Protein AF-A0A7Y9H5H6-F1 (afdb_monomer)

InterPro domains:
  IPR015947 PUA-like superfamily [SSF88697] (44-127)

Solvent-accessible surface area (backbone atoms only — not comparable to full-atom values): 7625 Å² total; per-residue (Å²): 134,78,76,82,81,74,70,88,60,74,76,70,61,65,55,67,66,58,46,44,56,50,40,61,52,38,50,63,72,55,45,70,86,67,76,84,92,79,75,70,99,60,81,68,83,76,59,67,58,62,71,48,56,46,77,80,41,42,68,51,4,42,51,51,48,53,50,27,66,73,66,42,36,47,71,53,75,48,48,47,76,80,45,64,94,57,76,85,56,67,70,45,59,34,33,39,18,29,44,78,29,51,77,53,32,37,32,31,30,69,44,71,48,75,59,90,55,41,32,37,41,31,29,34,58,65,33,67,130

Organism: NCBI:txid1921566

pLDDT: mean 84.36, std 18.72, range [38.38, 98.31]

Radius of gyration: 16.2 Å; Cα contacts (8 Å, |Δi|>4): 203; chains: 1; bounding box: 54×35×35 Å

Structure (mmCIF, N/CA/C/O backbone):
data_AF-A0A7Y9H5H6-F1
#
_entry.id   AF-A0A7Y9H5H6-F1
#
loop_
_atom_site.group_PDB
_atom_site.id
_atom_site.type_symbol
_atom_site.label_atom_id
_atom_site.label_alt_id
_atom_site.label_comp_id
_atom_site.label_asym_id
_atom_site.label_entity_id
_atom_site.label_seq_id
_atom_site.pdbx_PDB_ins_code
_atom_site.Cartn_x
_atom_site.Cartn_y
_atom_site.Cartn_z
_atom_site.occupancy
_atom_site.B_iso_or_equiv
_atom_site.auth_seq_id
_atom_site.auth_comp_id
_atom_site.auth_asym_id
_atom_site.auth_atom_id
_atom_site.pdbx_PDB_model_num
ATOM 1 N N . MET A 1 1 ? 34.698 23.643 7.121 1.00 58.22 1 MET A N 1
ATOM 2 C CA . MET A 1 1 ? 34.144 22.307 6.848 1.00 58.22 1 MET A CA 1
ATOM 3 C C . MET A 1 1 ? 32.768 22.315 7.471 1.00 58.22 1 MET A C 1
ATOM 5 O O . MET A 1 1 ? 32.642 21.998 8.647 1.00 58.22 1 MET A O 1
ATOM 9 N N . GLU A 1 2 ? 31.790 22.849 6.745 1.00 50.38 2 GLU A N 1
ATOM 10 C CA . GLU A 1 2 ? 30.384 22.660 7.106 1.00 50.38 2 GLU A CA 1
ATOM 11 C C . GLU A 1 2 ? 30.076 21.157 6.996 1.00 50.38 2 GLU A C 1
ATOM 13 O O . GLU A 1 2 ? 30.636 20.501 6.108 1.00 50.38 2 GLU A O 1
ATOM 18 N N . PRO A 1 3 ? 29.305 20.571 7.928 1.00 54.09 3 PRO A N 1
ATOM 19 C CA . PRO A 1 3 ? 28.818 19.209 7.746 1.00 54.09 3 PRO A CA 1
ATOM 20 C C . PRO A 1 3 ? 27.980 19.162 6.458 1.00 54.09 3 PRO A C 1
ATOM 22 O O . PRO A 1 3 ? 27.374 20.178 6.115 1.00 54.09 3 PRO A O 1
ATOM 25 N N . PRO A 1 4 ? 27.940 18.036 5.725 1.00 55.78 4 PRO A N 1
ATOM 26 C CA . PRO A 1 4 ? 26.946 17.902 4.671 1.00 55.78 4 PRO A CA 1
ATOM 27 C C . PRO A 1 4 ? 25.565 18.072 5.315 1.00 55.78 4 PRO A C 1
ATOM 29 O O . PRO A 1 4 ? 25.234 17.342 6.252 1.00 55.78 4 PRO A O 1
ATOM 32 N N . GLU A 1 5 ? 24.798 19.064 4.862 1.00 50.56 5 GLU A N 1
ATOM 33 C CA . GLU A 1 5 ? 23.359 19.102 5.099 1.00 50.56 5 GLU A CA 1
ATOM 34 C C . GLU A 1 5 ? 22.799 17.818 4.483 1.00 50.56 5 GLU A C 1
ATOM 36 O O . GLU A 1 5 ? 22.810 17.636 3.269 1.00 50.56 5 GLU A O 1
ATOM 41 N N . VAL A 1 6 ? 22.437 16.861 5.333 1.00 52.00 6 VAL A N 1
ATOM 42 C CA . VAL A 1 6 ? 21.582 15.754 4.920 1.00 52.00 6 VAL A CA 1
ATOM 43 C C . VAL A 1 6 ? 20.209 16.389 4.792 1.00 52.00 6 VAL A C 1
ATOM 45 O O . VAL A 1 6 ? 19.654 16.793 5.813 1.00 52.00 6 VAL A O 1
ATOM 48 N N . ASP A 1 7 ? 19.721 16.555 3.562 1.00 46.31 7 ASP A N 1
ATOM 49 C CA . ASP A 1 7 ? 18.355 17.012 3.301 1.00 46.31 7 ASP A CA 1
ATOM 50 C C . ASP A 1 7 ? 17.387 16.147 4.129 1.00 46.31 7 ASP A C 1
ATOM 52 O O . ASP A 1 7 ? 17.316 14.936 3.904 1.00 46.31 7 ASP A O 1
ATOM 56 N N . PRO A 1 8 ? 16.679 16.710 5.126 1.00 43.50 8 PRO A N 1
ATOM 57 C CA . PRO A 1 8 ? 15.901 15.921 6.083 1.00 43.50 8 PRO A CA 1
ATOM 58 C C . PRO A 1 8 ? 14.562 15.403 5.530 1.00 43.50 8 PRO A C 1
ATOM 60 O O . PRO A 1 8 ? 13.733 14.944 6.304 1.00 43.50 8 PRO A O 1
ATOM 63 N N . ALA A 1 9 ? 14.352 15.473 4.217 1.00 47.47 9 ALA A N 1
ATOM 64 C CA . ALA A 1 9 ? 13.252 14.855 3.490 1.00 47.47 9 ALA A CA 1
ATOM 65 C C . ALA A 1 9 ? 13.616 14.902 2.002 1.00 47.47 9 ALA A C 1
ATOM 67 O O . ALA A 1 9 ? 13.291 15.861 1.306 1.00 47.47 9 ALA A O 1
ATOM 68 N N . ALA A 1 10 ? 14.366 13.922 1.502 1.00 49.78 10 ALA A N 1
ATOM 69 C CA . ALA A 1 10 ? 14.309 13.682 0.068 1.00 49.78 10 ALA A CA 1
ATOM 70 C C . ALA A 1 10 ? 12.913 13.106 -0.187 1.00 49.78 10 ALA A C 1
ATOM 72 O O . ALA A 1 10 ? 12.672 11.953 0.168 1.00 49.78 10 ALA A O 1
ATOM 73 N N . ASP A 1 11 ? 11.987 13.916 -0.707 1.00 64.50 11 ASP A N 1
ATOM 74 C CA . ASP A 1 11 ? 10.728 13.405 -1.247 1.00 64.50 11 ASP A CA 1
ATOM 75 C C . ASP A 1 11 ? 11.078 12.229 -2.169 1.00 64.50 11 ASP A C 1
ATOM 77 O O . ASP A 1 11 ? 11.853 12.390 -3.117 1.00 64.50 11 ASP A O 1
ATOM 81 N N . VAL A 1 12 ? 10.602 11.025 -1.839 1.00 77.81 12 VAL A N 1
ATOM 82 C CA . VAL A 1 12 ? 10.905 9.828 -2.628 1.00 77.81 12 VAL A CA 1
ATOM 83 C C . VAL A 1 12 ? 10.311 10.036 -4.017 1.00 77.81 12 VAL A C 1
ATOM 85 O O . VAL A 1 12 ? 9.093 10.083 -4.183 1.00 77.81 12 VAL A O 1
ATOM 88 N N . GLU A 1 13 ? 11.171 10.194 -5.023 1.00 86.62 13 GLU A N 1
ATOM 89 C CA . GLU A 1 13 ? 10.720 10.340 -6.402 1.00 86.62 13 GLU A CA 1
ATOM 90 C C . GLU A 1 13 ? 10.345 8.972 -6.975 1.00 86.62 13 GLU A C 1
ATOM 92 O O . GLU A 1 13 ? 11.132 8.027 -6.940 1.00 86.62 13 GLU A O 1
ATOM 97 N N . PHE A 1 14 ? 9.138 8.873 -7.532 1.00 92.00 14 PHE A N 1
ATOM 98 C CA . PHE A 1 14 ? 8.651 7.649 -8.159 1.00 92.00 14 PHE A CA 1
ATOM 99 C C . PHE A 1 14 ? 8.760 7.743 -9.680 1.00 92.00 14 PHE A C 1
ATOM 101 O O . PHE A 1 14 ? 8.140 8.606 -10.309 1.00 92.00 14 PHE A O 1
ATOM 108 N N . ASP A 1 15 ? 9.504 6.823 -10.293 1.00 93.25 15 ASP A N 1
ATOM 109 C CA . ASP A 1 15 ? 9.609 6.760 -11.748 1.00 93.25 15 ASP A CA 1
ATOM 110 C C . ASP A 1 15 ? 8.296 6.241 -12.361 1.00 93.25 15 ASP A C 1
ATOM 112 O O . ASP A 1 15 ? 7.890 5.090 -12.182 1.00 93.25 15 ASP A O 1
ATOM 116 N N . HIS A 1 16 ? 7.614 7.104 -13.117 1.00 91.19 16 HIS A N 1
ATOM 117 C CA . HIS A 1 16 ? 6.340 6.775 -13.751 1.00 91.19 16 HIS A CA 1
ATOM 118 C C . HIS A 1 16 ? 6.424 5.626 -14.769 1.00 91.19 16 HIS A C 1
ATOM 120 O O . HIS A 1 16 ? 5.435 4.906 -14.938 1.00 91.19 16 HIS A O 1
ATOM 126 N N . GLU A 1 17 ? 7.547 5.461 -15.474 1.00 93.62 17 GLU A N 1
ATOM 127 C CA . GLU A 1 17 ? 7.739 4.346 -16.408 1.00 93.62 17 GLU A CA 1
ATOM 128 C C . GLU A 1 17 ? 7.883 3.036 -15.633 1.00 93.62 17 GLU A C 1
ATOM 130 O O . GLU A 1 17 ? 7.220 2.050 -15.962 1.00 93.62 17 GLU A O 1
ATOM 135 N N . GLU A 1 18 ? 8.666 3.040 -14.557 1.00 94.38 18 GLU A N 1
ATOM 136 C CA . GLU A 1 18 ? 8.870 1.851 -13.731 1.00 94.38 18 GLU A CA 1
ATOM 137 C C . GLU A 1 18 ? 7.580 1.422 -13.017 1.00 94.38 18 GLU A C 1
ATOM 139 O O . GLU A 1 18 ? 7.197 0.249 -13.077 1.00 94.38 18 GLU A O 1
ATOM 144 N N . LEU A 1 19 ? 6.828 2.378 -12.455 1.00 94.62 19 LEU A N 1
ATOM 145 C CA . LEU A 1 19 ? 5.491 2.133 -11.901 1.00 94.62 19 LEU A CA 1
ATOM 146 C C . LEU A 1 19 ? 4.536 1.551 -12.946 1.00 94.62 19 LEU A C 1
ATOM 148 O O . LEU A 1 19 ? 3.732 0.664 -12.643 1.00 94.62 19 LEU A O 1
ATOM 152 N N . ARG A 1 20 ? 4.612 2.034 -14.192 1.00 92.75 20 ARG A N 1
ATOM 153 C CA . ARG A 1 20 ? 3.769 1.536 -15.280 1.00 92.75 20 ARG A CA 1
ATOM 154 C C . ARG A 1 20 ? 4.109 0.093 -15.636 1.00 92.75 20 ARG A C 1
ATOM 156 O O . ARG A 1 20 ? 3.194 -0.722 -15.759 1.00 92.75 20 ARG A O 1
ATOM 163 N N . VAL A 1 21 ? 5.396 -0.219 -15.779 1.00 94.06 21 VAL A N 1
ATOM 164 C CA . VAL A 1 21 ? 5.883 -1.576 -16.068 1.00 94.06 21 VAL A CA 1
ATOM 165 C C . VAL A 1 21 ? 5.493 -2.535 -14.946 1.00 94.06 21 VAL A C 1
ATOM 167 O O . VAL A 1 21 ? 4.964 -3.615 -15.219 1.00 94.06 21 VAL A O 1
ATOM 170 N N . PHE A 1 22 ? 5.689 -2.127 -13.691 1.00 95.31 22 PHE A N 1
ATOM 171 C CA . PHE A 1 22 ? 5.269 -2.897 -12.527 1.00 95.31 22 PHE A CA 1
ATOM 172 C C . PHE A 1 22 ? 3.764 -3.180 -12.554 1.00 95.31 22 PHE A C 1
ATOM 174 O O . PHE A 1 22 ? 3.347 -4.332 -12.417 1.00 95.31 22 PHE A O 1
ATOM 181 N N . TRP A 1 23 ? 2.943 -2.151 -12.787 1.00 93.06 23 TRP A N 1
ATOM 182 C CA . TRP A 1 23 ? 1.490 -2.289 -12.821 1.00 93.06 23 TRP A CA 1
ATOM 183 C C . TRP A 1 23 ? 1.009 -3.248 -13.914 1.00 93.06 23 TRP A C 1
ATOM 185 O O . TRP A 1 23 ? 0.130 -4.077 -13.665 1.00 93.06 23 TRP A O 1
ATOM 195 N N . ASP A 1 24 ? 1.601 -3.188 -15.109 1.00 90.69 24 ASP A N 1
ATOM 196 C CA . ASP A 1 24 ? 1.241 -4.083 -16.211 1.00 90.69 24 ASP A CA 1
ATOM 197 C C . ASP A 1 24 ? 1.536 -5.563 -15.887 1.00 90.69 24 ASP A C 1
ATOM 199 O O . ASP A 1 24 ? 0.745 -6.439 -16.254 1.00 90.69 24 ASP A O 1
ATOM 203 N N . LEU A 1 25 ? 2.606 -5.853 -15.138 1.00 90.75 25 LEU A N 1
ATOM 204 C CA . LEU A 1 25 ? 2.892 -7.201 -14.628 1.00 90.75 25 LEU A CA 1
ATOM 205 C C . LEU A 1 25 ? 1.929 -7.597 -13.500 1.00 90.75 25 LEU A C 1
ATOM 207 O O . LEU A 1 25 ? 1.316 -8.670 -13.546 1.00 90.75 25 LEU A O 1
ATOM 211 N N . ALA A 1 26 ? 1.746 -6.715 -12.518 1.00 90.56 26 ALA A N 1
ATOM 212 C CA . ALA A 1 26 ? 0.938 -6.976 -11.334 1.00 90.56 26 ALA A CA 1
ATOM 213 C C . ALA A 1 26 ? -0.520 -7.284 -11.694 1.00 90.56 26 ALA A C 1
ATOM 215 O O . ALA A 1 26 ? -1.069 -8.294 -11.254 1.00 90.56 26 ALA A O 1
ATOM 216 N N . ARG A 1 27 ? -1.143 -6.479 -12.567 1.00 84.31 27 ARG A N 1
ATOM 217 C CA . ARG A 1 27 ? -2.547 -6.665 -12.976 1.00 84.31 27 ARG A CA 1
ATOM 218 C C . ARG A 1 27 ? -2.779 -7.967 -13.745 1.00 84.31 27 ARG A C 1
ATOM 220 O O . ARG A 1 27 ? -3.854 -8.564 -13.652 1.00 84.31 27 ARG A O 1
ATOM 227 N N . TYR A 1 28 ? -1.768 -8.430 -14.484 1.00 80.56 28 TYR A N 1
ATOM 228 C CA . TYR A 1 28 ? -1.809 -9.716 -15.174 1.00 80.56 28 TYR A CA 1
ATOM 229 C C . TYR A 1 28 ? -1.775 -10.883 -14.176 1.00 80.56 28 TYR A C 1
ATOM 231 O O . TYR A 1 28 ? -2.585 -11.809 -14.275 1.00 80.56 28 TYR A O 1
ATOM 239 N N . HIS A 1 29 ? -0.884 -10.819 -13.183 1.00 77.62 29 HIS A N 1
ATOM 240 C CA . HIS A 1 29 ? -0.693 -11.874 -12.184 1.00 77.62 29 HIS A CA 1
ATOM 241 C C . HIS A 1 29 ? -1.799 -11.931 -11.125 1.00 77.62 29 HIS A C 1
ATOM 243 O O . HIS A 1 29 ? -2.261 -13.021 -10.782 1.00 77.62 29 HIS A O 1
ATOM 249 N N . ALA A 1 30 ? -2.277 -10.776 -10.669 1.00 70.56 30 ALA A N 1
ATOM 250 C CA . ALA A 1 30 ? -3.322 -10.650 -9.657 1.00 70.56 30 ALA A CA 1
ATOM 251 C C . ALA A 1 30 ? -4.709 -11.111 -10.145 1.00 70.56 30 ALA A C 1
ATOM 253 O O . ALA A 1 30 ? -5.660 -11.144 -9.368 1.00 70.56 30 ALA A O 1
ATOM 254 N N . LYS A 1 31 ? -4.850 -11.473 -11.433 1.00 67.38 31 LYS A N 1
ATOM 255 C CA . LYS A 1 31 ? -6.126 -11.849 -12.067 1.00 67.38 31 LYS A CA 1
ATOM 256 C C . LYS A 1 31 ? -7.248 -10.848 -11.762 1.00 67.38 31 LYS A C 1
ATOM 258 O O . LYS A 1 31 ? -8.408 -11.246 -11.691 1.00 67.38 31 LYS A O 1
ATOM 263 N N . LEU A 1 32 ? -6.929 -9.554 -11.662 1.00 62.03 32 LEU A N 1
ATOM 264 C CA . LEU A 1 32 ? -7.915 -8.484 -11.441 1.00 62.03 32 LEU A CA 1
ATOM 265 C C . LEU A 1 32 ? -8.981 -8.426 -12.558 1.00 62.03 32 LEU A C 1
ATOM 267 O O . LEU A 1 3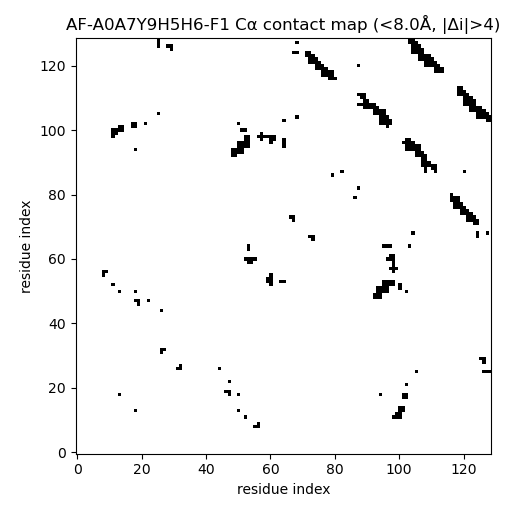2 ? -10.047 -7.854 -12.374 1.00 62.03 32 LEU A O 1
ATOM 271 N N . ASN A 1 33 ? -8.744 -9.121 -13.676 1.00 47.53 33 ASN A N 1
ATOM 272 C CA . ASN A 1 33 ? -9.715 -9.397 -14.739 1.00 47.53 33 ASN A CA 1
ATOM 273 C C . ASN A 1 33 ? -10.838 -10.399 -14.349 1.00 47.53 33 ASN A C 1
ATOM 275 O O . ASN A 1 33 ? -11.703 -10.693 -15.175 1.00 47.53 33 ASN A O 1
ATOM 279 N N . ALA A 1 34 ? -10.831 -10.987 -13.145 1.00 46.19 34 ALA A N 1
ATOM 280 C CA . ALA A 1 34 ? -11.823 -11.965 -12.680 1.00 46.19 34 ALA A CA 1
ATOM 281 C C . ALA A 1 34 ? -12.729 -11.367 -11.583 1.00 46.19 34 ALA A C 1
ATOM 283 O O . ALA A 1 34 ? -12.554 -11.617 -10.395 1.00 46.19 34 ALA A O 1
ATOM 284 N N . ALA A 1 35 ? -13.703 -10.558 -12.003 1.00 38.44 35 ALA A N 1
ATOM 285 C CA . ALA A 1 35 ? -14.650 -9.851 -11.137 1.00 38.44 35 ALA A CA 1
ATOM 286 C C . ALA A 1 35 ? -15.560 -10.761 -10.277 1.00 38.44 35 ALA A C 1
ATOM 288 O O . ALA A 1 35 ? -15.921 -11.868 -10.694 1.00 38.44 35 ALA A O 1
ATOM 289 N N . PRO A 1 36 ? -16.114 -10.199 -9.182 1.00 38.38 36 PRO A N 1
ATOM 290 C CA . PRO A 1 36 ? -17.553 -10.296 -8.943 1.00 38.38 36 PRO A CA 1
ATOM 291 C C . PRO A 1 36 ? -18.246 -8.910 -8.844 1.00 38.38 36 PRO A C 1
ATOM 293 O O . PRO A 1 36 ? -18.234 -8.240 -7.822 1.00 38.38 36 PRO A O 1
ATOM 296 N N . THR A 1 37 ? -18.931 -8.531 -9.927 1.00 41.88 37 THR A N 1
ATOM 297 C CA . THR A 1 37 ? -20.303 -7.958 -9.984 1.00 41.88 37 THR A CA 1
ATOM 298 C C . THR A 1 37 ? -20.689 -6.604 -9.334 1.00 41.88 37 THR A C 1
ATOM 300 O O . THR A 1 37 ? -21.867 -6.276 -9.415 1.00 41.88 37 THR A O 1
ATOM 303 N N . TYR A 1 38 ? -19.812 -5.738 -8.808 1.00 41.88 38 TYR A N 1
ATOM 304 C CA . TYR A 1 38 ? -20.270 -4.385 -8.373 1.00 41.88 38 TYR A CA 1
ATOM 305 C C . TYR A 1 38 ? -19.687 -3.165 -9.084 1.00 41.88 38 TYR A C 1
ATOM 307 O O . TYR A 1 38 ? -20.282 -2.091 -9.004 1.00 41.88 38 TYR A O 1
ATOM 315 N N . PHE A 1 39 ? -18.630 -3.317 -9.875 1.00 39.72 39 PHE A N 1
ATOM 316 C CA . PHE A 1 39 ? -18.144 -2.232 -10.721 1.00 39.72 39 PHE A CA 1
ATOM 317 C C . PHE A 1 39 ? -18.420 -2.579 -12.186 1.00 39.72 39 PHE A C 1
ATOM 319 O O . PHE A 1 39 ? -18.014 -3.630 -12.680 1.00 39.72 39 PHE A O 1
ATOM 326 N N . GLY A 1 40 ? -19.187 -1.717 -12.867 1.00 41.41 40 GLY A N 1
ATOM 327 C CA . GLY A 1 40 ? -19.325 -1.741 -14.328 1.00 41.41 40 GLY A CA 1
ATOM 328 C C . GLY A 1 40 ? -17.954 -1.602 -15.006 1.00 41.41 40 GLY A C 1
ATOM 329 O O . GLY A 1 40 ? -16.966 -1.413 -14.310 1.00 41.41 40 GLY A O 1
ATOM 330 N N . PRO A 1 41 ? -17.856 -1.696 -16.342 1.00 45.09 41 PRO A N 1
ATOM 331 C CA . PRO A 1 41 ? -16.570 -1.702 -17.044 1.00 45.09 41 PRO A CA 1
ATOM 332 C C . PRO A 1 41 ? -15.833 -0.379 -16.792 1.00 45.09 41 PRO A C 1
ATOM 334 O O . PRO A 1 41 ? -16.097 0.619 -17.462 1.00 45.09 41 PRO A O 1
ATOM 337 N N . THR A 1 42 ? -14.972 -0.327 -15.778 1.00 44.34 42 THR A N 1
ATOM 338 C CA . THR A 1 42 ? -14.294 0.900 -15.381 1.00 44.34 42 THR A CA 1
ATOM 339 C C . THR A 1 42 ? -12.912 0.923 -16.004 1.00 44.34 42 THR A C 1
ATOM 341 O O . THR A 1 42 ? -12.137 -0.024 -15.966 1.00 44.34 42 THR A O 1
ATOM 344 N N . THR A 1 43 ? -12.574 2.085 -16.532 1.00 46.56 43 THR A N 1
ATOM 345 C CA . THR A 1 43 ? -11.261 2.543 -17.001 1.00 46.56 43 THR A CA 1
ATOM 346 C C . THR A 1 43 ? -10.109 2.395 -15.986 1.00 46.56 43 THR A C 1
ATOM 348 O O . THR A 1 43 ? -8.984 2.794 -16.279 1.00 46.56 43 THR A O 1
ATOM 351 N N . LEU A 1 44 ? -10.388 1.819 -14.813 1.00 49.31 44 LEU A N 1
ATOM 352 C CA . LEU A 1 44 ? -9.491 1.516 -13.697 1.00 49.31 44 LEU A CA 1
ATOM 353 C C . LEU A 1 44 ? -8.425 0.474 -14.063 1.00 49.31 44 LEU A C 1
ATOM 355 O O . LEU A 1 44 ? -7.374 0.418 -13.442 1.00 49.31 44 LEU A O 1
ATOM 359 N N . GLU A 1 45 ? -8.646 -0.312 -15.116 1.00 55.12 45 GLU A N 1
ATOM 360 C CA . GLU A 1 45 ? -7.690 -1.338 -15.538 1.00 55.12 45 GLU A CA 1
ATOM 361 C C . GLU A 1 45 ? -6.403 -0.750 -16.150 1.00 55.12 45 GLU A C 1
ATOM 363 O O . GLU A 1 45 ? -5.393 -1.449 -16.216 1.00 55.12 45 GLU A O 1
ATOM 368 N N . SER A 1 46 ? -6.408 0.505 -16.620 1.00 65.75 46 SER A N 1
ATOM 369 C CA . SER A 1 46 ? -5.303 1.047 -17.428 1.00 65.75 46 SER A CA 1
ATOM 370 C C . SER A 1 46 ? -4.336 1.955 -16.672 1.00 65.75 46 SER A C 1
ATOM 372 O O . SER A 1 46 ? -3.197 2.073 -17.105 1.00 65.75 46 SER A O 1
ATOM 374 N N . VAL A 1 47 ? -4.732 2.623 -15.589 1.00 82.50 47 VAL A N 1
ATOM 375 C CA . VAL A 1 47 ? -3.861 3.586 -14.884 1.00 82.50 47 VAL A CA 1
ATOM 376 C C . VAL A 1 47 ? -3.265 2.910 -13.645 1.00 82.50 47 VAL A C 1
ATOM 378 O O . VAL A 1 47 ? -4.016 2.223 -12.955 1.00 82.50 47 VAL A O 1
ATOM 381 N N . PRO A 1 48 ? -1.952 3.050 -13.370 1.00 87.44 48 PRO A N 1
ATOM 382 C CA . PRO A 1 48 ? -1.378 2.530 -12.133 1.00 87.44 48 PRO A CA 1
ATOM 383 C C . PRO A 1 48 ? -2.055 3.183 -10.915 1.00 87.44 48 PRO A C 1
ATOM 385 O O . PRO A 1 48 ? -2.326 4.388 -10.958 1.00 87.44 48 PRO A O 1
ATOM 388 N N . PRO A 1 49 ? -2.347 2.418 -9.847 1.00 91.75 49 PRO A N 1
ATOM 389 C CA . PRO A 1 49 ? -2.833 2.999 -8.602 1.00 91.75 49 PRO A CA 1
ATOM 390 C C . PRO A 1 49 ? -1.750 3.881 -7.945 1.00 91.75 49 PRO A C 1
ATOM 392 O O . PRO A 1 49 ? -0.593 3.850 -8.377 1.00 91.75 49 PRO A O 1
ATOM 395 N N . PRO A 1 50 ? -2.103 4.671 -6.913 1.00 92.56 50 PRO A N 1
ATOM 396 C CA . PRO A 1 50 ? -1.143 5.506 -6.196 1.00 92.56 50 PRO A CA 1
ATOM 397 C C . PRO A 1 50 ? 0.049 4.699 -5.669 1.00 92.56 50 PRO A C 1
ATOM 399 O O . PRO A 1 50 ? -0.123 3.572 -5.197 1.00 92.56 50 PRO A O 1
ATOM 402 N N . ALA A 1 51 ? 1.240 5.292 -5.738 1.00 95.81 51 ALA A N 1
ATOM 403 C CA . ALA A 1 51 ? 2.473 4.732 -5.197 1.00 95.81 51 ALA A CA 1
ATOM 404 C C . ALA A 1 51 ? 2.914 5.507 -3.953 1.00 95.81 51 ALA A C 1
ATOM 406 O O . ALA A 1 51 ? 2.686 6.716 -3.870 1.00 95.81 51 ALA A O 1
ATOM 407 N N . TRP A 1 52 ? 3.525 4.810 -3.000 1.00 95.81 52 TRP A N 1
ATOM 408 C CA . TRP A 1 52 ? 4.006 5.388 -1.748 1.00 95.81 52 TRP A CA 1
ATOM 409 C C . TRP A 1 52 ? 5.192 4.595 -1.185 1.00 95.81 52 TRP A C 1
ATOM 411 O O . TRP A 1 52 ? 5.375 3.418 -1.492 1.00 95.81 52 TRP A O 1
ATOM 421 N N . ALA A 1 53 ? 5.987 5.256 -0.347 1.00 96.25 53 ALA A N 1
ATOM 422 C CA . ALA A 1 53 ? 7.070 4.676 0.444 1.00 96.25 53 ALA A CA 1
ATOM 423 C C . ALA A 1 53 ? 6.770 4.913 1.932 1.00 96.25 53 ALA A C 1
ATOM 425 O O . ALA A 1 53 ? 6.102 5.890 2.274 1.00 96.25 53 ALA A O 1
ATOM 426 N N . PHE A 1 54 ? 7.208 4.008 2.808 1.00 95.50 54 PHE A N 1
ATOM 427 C CA . PHE A 1 54 ? 6.895 4.100 4.236 1.00 95.50 54 PHE A CA 1
ATOM 428 C C . PHE A 1 54 ? 7.918 4.940 5.006 1.00 95.50 54 PHE A C 1
ATOM 430 O O . PHE A 1 54 ? 9.124 4.783 4.824 1.00 95.50 54 PHE A O 1
ATOM 437 N N . GLY A 1 55 ? 7.423 5.743 5.950 1.00 91.88 55 GLY A N 1
ATOM 438 C CA . GLY A 1 55 ? 8.250 6.538 6.855 1.00 91.88 55 GLY A CA 1
ATOM 439 C C . GLY A 1 55 ? 8.897 7.751 6.186 1.00 91.88 55 GLY A C 1
ATOM 440 O O . GLY A 1 55 ? 8.640 8.059 5.025 1.00 91.88 55 GLY A O 1
ATOM 441 N N . ASP A 1 56 ? 9.749 8.437 6.945 1.00 88.50 56 ASP A N 1
ATOM 442 C CA . ASP A 1 56 ? 10.385 9.694 6.527 1.00 88.50 56 ASP A CA 1
ATOM 443 C C . ASP A 1 56 ? 11.822 9.488 6.008 1.00 88.50 56 ASP A C 1
ATOM 445 O O . ASP A 1 56 ? 12.520 10.440 5.652 1.00 88.50 56 ASP A O 1
ATOM 449 N N . SER A 1 57 ? 12.306 8.242 5.985 1.00 91.00 57 SER A N 1
ATOM 450 C CA . SER A 1 57 ? 13.658 7.905 5.546 1.00 91.00 57 SER A CA 1
ATOM 451 C C . SER A 1 57 ? 13.702 6.645 4.687 1.00 91.00 57 SER A C 1
ATOM 453 O O . SER A 1 57 ? 12.955 5.690 4.895 1.00 91.00 57 SER A O 1
ATOM 455 N N . ALA A 1 58 ? 14.657 6.602 3.753 1.00 92.50 58 ALA A N 1
ATOM 456 C CA . ALA A 1 58 ? 14.850 5.444 2.881 1.00 92.50 58 ALA A CA 1
ATOM 457 C C . ALA A 1 58 ? 15.060 4.136 3.668 1.00 92.50 58 ALA A C 1
ATOM 459 O O . ALA A 1 58 ? 14.519 3.098 3.303 1.00 92.50 58 ALA A O 1
ATOM 460 N N . GLY A 1 59 ? 15.793 4.194 4.786 1.00 93.88 59 GLY A N 1
ATOM 461 C CA . GLY A 1 59 ? 16.046 3.020 5.623 1.00 93.88 59 GLY A CA 1
ATOM 462 C C . GLY A 1 59 ? 14.802 2.493 6.346 1.00 93.88 59 GLY A C 1
ATOM 463 O O . GLY A 1 59 ? 14.690 1.284 6.535 1.00 93.88 59 GLY A O 1
ATOM 464 N N . GLU A 1 60 ? 13.871 3.370 6.735 1.00 95.25 60 GLU A N 1
ATOM 465 C CA . GLU A 1 60 ? 12.579 2.953 7.295 1.00 95.25 60 GLU A CA 1
ATOM 466 C C . GLU A 1 60 ? 11.708 2.289 6.233 1.00 95.25 60 GLU A C 1
ATOM 468 O O . GLU A 1 60 ? 11.146 1.226 6.496 1.00 95.25 60 GLU A O 1
ATOM 473 N N . SER A 1 61 ? 11.667 2.862 5.027 1.00 96.31 61 SER A N 1
ATOM 474 C CA . SER A 1 61 ? 10.939 2.275 3.903 1.00 96.31 61 SER A CA 1
ATOM 475 C C . SER A 1 61 ? 11.478 0.885 3.558 1.00 96.31 61 SER A C 1
ATOM 477 O O . SER A 1 61 ? 10.720 -0.083 3.521 1.00 96.31 61 SER A O 1
ATOM 479 N N . ASP A 1 62 ? 12.798 0.741 3.406 1.00 96.94 62 ASP A N 1
ATOM 480 C CA . ASP A 1 62 ? 13.439 -0.540 3.086 1.00 96.94 62 ASP A CA 1
ATOM 481 C C . ASP A 1 62 ? 13.144 -1.619 4.139 1.00 96.94 62 ASP A C 1
ATOM 483 O O . ASP A 1 62 ? 12.859 -2.773 3.798 1.00 96.94 62 ASP A O 1
ATOM 487 N N . ALA A 1 63 ? 13.206 -1.252 5.423 1.00 97.69 63 ALA A N 1
ATOM 488 C CA . ALA A 1 63 ? 12.914 -2.165 6.522 1.00 97.69 63 ALA A CA 1
ATOM 489 C C . ALA A 1 63 ? 11.443 -2.598 6.509 1.00 97.69 63 ALA A C 1
ATOM 491 O O . ALA A 1 63 ? 11.157 -3.793 6.580 1.00 97.69 63 ALA A O 1
ATOM 492 N N . PHE A 1 64 ? 10.528 -1.643 6.346 1.00 98.06 64 PHE A N 1
ATOM 493 C CA . PHE A 1 64 ? 9.097 -1.913 6.299 1.00 98.06 64 PHE A CA 1
ATOM 494 C C . PHE A 1 64 ? 8.719 -2.799 5.110 1.00 98.06 64 PHE A C 1
ATOM 496 O O . PHE A 1 64 ? 7.996 -3.780 5.274 1.00 98.06 64 PHE A O 1
ATOM 503 N N . VAL A 1 65 ? 9.260 -2.523 3.918 1.00 98.12 65 VAL A N 1
ATOM 504 C CA . VAL A 1 65 ? 9.061 -3.386 2.747 1.00 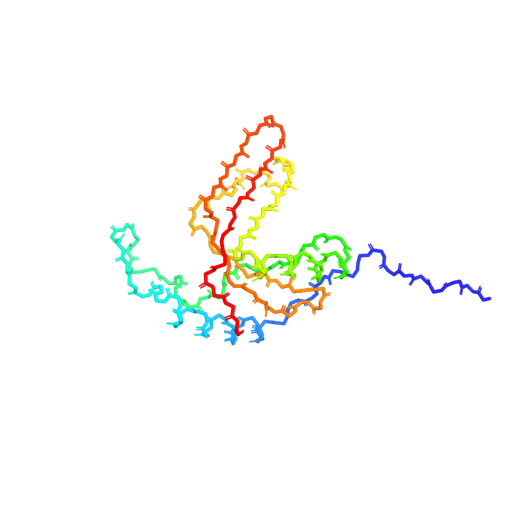98.12 65 VAL A CA 1
ATOM 505 C C . VAL A 1 65 ? 9.545 -4.807 3.031 1.00 98.12 65 VAL A C 1
ATOM 507 O O . VAL A 1 65 ? 8.856 -5.764 2.679 1.00 98.12 65 VAL A O 1
ATOM 510 N N . ALA A 1 66 ? 10.711 -4.972 3.659 1.00 98.06 66 ALA A N 1
ATOM 511 C CA . ALA A 1 66 ? 11.234 -6.297 3.973 1.00 98.06 66 ALA A CA 1
ATOM 512 C C . ALA A 1 66 ? 10.304 -7.086 4.913 1.00 98.06 66 ALA A C 1
ATOM 514 O O . ALA A 1 66 ? 10.107 -8.281 4.690 1.00 98.06 66 ALA A O 1
ATOM 515 N N . GLU A 1 67 ? 9.713 -6.431 5.917 1.00 98.19 67 GLU A N 1
ATOM 516 C CA . GLU A 1 67 ? 8.717 -7.042 6.810 1.00 98.19 67 GLU A CA 1
ATOM 517 C C . GLU A 1 67 ? 7.436 -7.412 6.048 1.00 98.19 67 GLU A C 1
ATOM 519 O O . GLU A 1 67 ? 7.015 -8.570 6.070 1.00 98.19 67 GLU A O 1
ATOM 524 N N . VAL A 1 68 ? 6.876 -6.473 5.279 1.00 98.31 68 VAL A N 1
ATOM 525 C CA . VAL A 1 68 ? 5.641 -6.691 4.510 1.00 98.31 68 VAL A CA 1
ATOM 526 C C . VAL A 1 68 ? 5.775 -7.837 3.509 1.00 98.31 68 VAL A C 1
ATOM 528 O O . VAL A 1 68 ? 4.857 -8.642 3.362 1.00 98.31 68 VAL A O 1
ATOM 531 N N . LEU A 1 69 ? 6.905 -7.936 2.804 1.00 97.94 69 LEU A N 1
ATOM 532 C CA . LEU A 1 69 ? 7.135 -9.011 1.835 1.00 97.94 69 LEU A CA 1
ATOM 533 C C . LEU A 1 69 ? 7.365 -10.373 2.502 1.00 97.94 69 LEU A C 1
ATOM 535 O O . LEU A 1 69 ? 7.057 -11.399 1.896 1.00 97.94 69 LEU A O 1
ATOM 539 N N . ALA A 1 70 ? 7.914 -10.396 3.719 1.00 97.75 70 ALA A N 1
ATOM 540 C CA . ALA A 1 70 ? 8.146 -11.631 4.460 1.00 97.75 70 ALA A CA 1
ATOM 541 C C . ALA A 1 70 ? 6.841 -12.235 4.997 1.00 97.75 70 ALA A C 1
ATOM 543 O O . ALA A 1 70 ? 6.667 -13.453 4.922 1.00 97.75 70 ALA A O 1
ATOM 544 N N . ASP A 1 71 ? 5.939 -11.395 5.507 1.00 97.38 71 ASP A N 1
ATOM 545 C CA . ASP A 1 71 ? 4.656 -11.825 6.079 1.00 97.38 71 ASP A CA 1
ATOM 546 C C . ASP A 1 71 ? 3.489 -11.773 5.076 1.00 97.38 71 ASP A C 1
ATOM 548 O O . ASP A 1 71 ? 2.390 -12.243 5.374 1.00 97.38 71 ASP A O 1
ATOM 552 N N . GLU A 1 72 ? 3.716 -11.204 3.887 1.00 97.38 72 GLU A N 1
ATOM 553 C CA . GLU A 1 72 ? 2.707 -10.911 2.854 1.00 97.38 72 GLU A CA 1
ATOM 554 C C . GLU A 1 72 ? 1.535 -10.045 3.368 1.00 97.38 72 GLU A C 1
ATOM 556 O O . GLU A 1 72 ? 0.452 -10.003 2.774 1.00 97.38 72 GLU A O 1
ATOM 561 N N . LEU A 1 73 ? 1.758 -9.327 4.470 1.00 97.69 73 LEU A N 1
ATOM 562 C CA . LEU A 1 73 ? 0.797 -8.516 5.211 1.00 97.69 73 LEU A CA 1
ATOM 563 C C . LEU A 1 73 ? 1.505 -7.293 5.797 1.00 97.69 73 LEU A C 1
ATOM 565 O O . LEU A 1 73 ? 2.695 -7.340 6.093 1.00 97.69 73 LEU A O 1
ATOM 569 N N . GLY A 1 74 ? 0.766 -6.213 6.018 1.00 97.81 74 GLY A N 1
ATOM 570 C CA . GLY A 1 74 ? 1.287 -5.029 6.690 1.00 97.81 74 GLY A CA 1
ATOM 571 C C . GLY A 1 74 ? 0.183 -4.148 7.239 1.00 97.81 74 GLY A C 1
ATOM 572 O O . GLY A 1 74 ? -0.989 -4.313 6.894 1.00 97.81 74 GLY A O 1
ATOM 573 N N . SER A 1 75 ? 0.572 -3.199 8.084 1.00 97.56 75 SER A N 1
ATOM 574 C CA . SER A 1 75 ? -0.333 -2.166 8.567 1.00 97.56 75 SER A CA 1
ATOM 575 C C . SER A 1 75 ? 0.382 -0.827 8.685 1.00 97.56 75 SER A C 1
ATOM 577 O O . SER A 1 75 ? 1.550 -0.772 9.070 1.00 97.56 75 SER A O 1
ATOM 579 N N . THR A 1 76 ? -0.335 0.254 8.405 1.00 96.75 76 THR A N 1
ATOM 580 C CA . THR A 1 76 ? 0.096 1.634 8.654 1.00 96.75 76 THR A CA 1
ATOM 581 C C . THR A 1 76 ? -0.758 2.246 9.757 1.00 96.75 76 THR A C 1
ATOM 583 O O . THR A 1 76 ? -1.839 1.762 10.098 1.00 96.75 76 THR A O 1
ATOM 586 N N . THR A 1 77 ? -0.249 3.296 10.391 1.00 96.69 77 THR A N 1
ATOM 587 C CA . THR A 1 77 ? -1.017 4.099 11.343 1.00 96.69 77 THR A CA 1
ATOM 588 C C . THR A 1 77 ? -0.785 5.563 11.022 1.00 96.69 77 THR A C 1
ATOM 590 O O . THR A 1 77 ? 0.364 5.991 10.958 1.00 96.69 77 THR A O 1
ATOM 593 N N . ALA A 1 78 ? -1.865 6.318 10.871 1.00 94.06 78 ALA A N 1
ATOM 594 C CA . ALA A 1 78 ? -1.832 7.757 10.645 1.00 94.06 78 ALA A CA 1
ATOM 595 C C . ALA A 1 78 ? -2.953 8.448 11.433 1.00 94.06 78 ALA A C 1
ATOM 597 O O . ALA A 1 78 ? -3.817 7.787 12.025 1.00 94.06 78 ALA A O 1
ATOM 598 N N . SER A 1 79 ? -2.920 9.777 11.495 1.00 95.88 79 SER A N 1
ATOM 599 C CA . SER A 1 79 ? -3.996 10.552 12.103 1.00 95.88 79 SER A CA 1
ATOM 600 C C . SER A 1 79 ? -5.142 10.744 11.109 1.00 95.88 79 SER A C 1
ATOM 602 O O . SER A 1 79 ? -4.924 10.869 9.908 1.00 95.88 79 SER A O 1
ATOM 604 N N . THR A 1 80 ? -6.378 10.871 11.591 1.00 94.38 80 THR A N 1
ATOM 605 C CA . THR A 1 80 ? -7.524 11.277 10.759 1.00 94.38 80 THR A CA 1
ATOM 606 C C . THR A 1 80 ? -7.284 12.622 10.070 1.00 94.38 80 THR A C 1
ATOM 608 O O . THR A 1 80 ? -7.803 12.852 8.982 1.00 94.38 80 THR A O 1
ATOM 611 N N . ALA A 1 81 ? -6.461 13.494 10.663 1.00 93.75 81 ALA A N 1
ATOM 612 C CA . ALA A 1 81 ? -6.067 14.765 10.063 1.00 93.75 81 ALA A CA 1
ATOM 613 C C . ALA A 1 81 ? -5.224 14.601 8.785 1.00 93.75 81 ALA A C 1
ATOM 615 O O . ALA A 1 81 ? -5.313 15.461 7.909 1.00 93.75 81 ALA A O 1
ATOM 616 N N . ASP A 1 82 ? -4.457 13.513 8.661 1.00 89.75 82 ASP A N 1
ATOM 617 C CA . ASP A 1 82 ? -3.599 13.248 7.498 1.00 89.75 82 ASP A CA 1
ATOM 618 C C . ASP A 1 82 ? -4.426 12.876 6.255 1.00 89.75 82 ASP A C 1
ATOM 620 O O . ASP A 1 82 ? -4.025 13.161 5.128 1.00 89.75 82 ASP A O 1
ATOM 624 N N . TYR A 1 83 ? -5.620 12.311 6.458 1.00 86.69 83 TYR A N 1
ATOM 625 C CA . TYR A 1 83 ? -6.557 11.943 5.391 1.00 86.69 83 TYR A CA 1
ATOM 626 C C . TYR A 1 83 ? -7.510 13.079 4.982 1.00 86.69 83 TYR A C 1
ATOM 628 O O . TYR A 1 83 ? -8.163 13.015 3.939 1.00 86.69 83 TYR A O 1
ATOM 636 N N . GLY A 1 84 ? -7.620 14.136 5.791 1.00 87.31 84 GLY A N 1
ATOM 637 C CA . GLY A 1 84 ? -8.583 15.209 5.555 1.00 87.31 84 GLY A CA 1
ATOM 638 C C . GLY A 1 84 ? -10.031 14.709 5.615 1.00 87.31 84 GLY A C 1
ATOM 639 O O . GLY A 1 84 ? -10.495 14.270 6.665 1.00 87.31 84 GLY A O 1
ATOM 640 N N . ASP A 1 85 ? -10.760 14.816 4.502 1.00 86.25 85 ASP A N 1
ATOM 641 C CA . ASP A 1 85 ? -12.180 14.441 4.420 1.00 86.25 85 ASP A CA 1
ATOM 642 C C . ASP A 1 85 ? -12.414 12.986 3.960 1.00 86.25 85 ASP A C 1
ATOM 644 O O . ASP A 1 85 ? -13.541 12.495 4.066 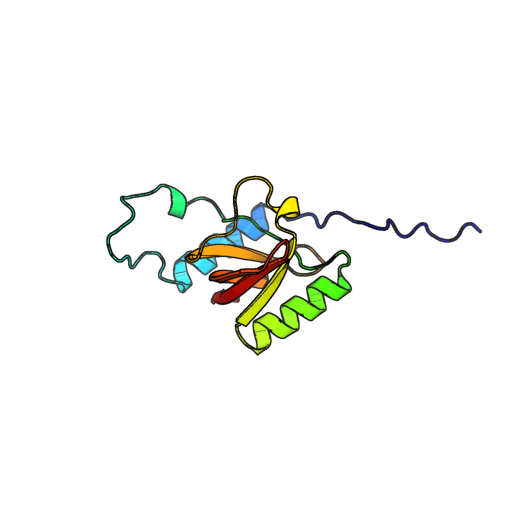1.00 86.25 85 ASP A O 1
ATOM 648 N N . GLU A 1 86 ? -11.390 12.294 3.444 1.00 88.50 86 GLU A N 1
ATOM 649 C CA . GLU A 1 86 ? -11.536 10.978 2.805 1.00 88.50 86 GLU A CA 1
ATOM 650 C C . GLU A 1 86 ? -10.656 9.925 3.485 1.00 88.50 86 GLU A C 1
ATOM 652 O O . GLU A 1 86 ? -9.449 9.862 3.276 1.00 88.50 86 GLU A O 1
ATOM 657 N N . LEU A 1 87 ? -11.286 9.096 4.320 1.00 91.19 87 LEU A N 1
ATOM 658 C CA . LEU A 1 87 ? -10.635 7.965 4.976 1.00 91.19 87 LEU A CA 1
ATOM 659 C C . LEU A 1 87 ? -10.359 6.825 3.983 1.00 91.19 87 LEU A C 1
ATOM 661 O O . LEU A 1 87 ? -11.086 6.680 2.999 1.00 91.19 87 LEU A O 1
ATOM 665 N N . PRO A 1 88 ? -9.357 5.978 4.266 1.00 90.06 88 PRO A N 1
ATOM 666 C CA . PRO A 1 88 ? -9.054 4.834 3.425 1.00 90.06 88 PRO A CA 1
ATOM 667 C C . PRO A 1 88 ? -10.199 3.817 3.432 1.00 90.06 88 PRO A C 1
ATOM 669 O O . PRO A 1 88 ? -10.952 3.692 4.401 1.00 90.06 88 PRO A O 1
ATOM 672 N N . GLU A 1 89 ? -10.315 3.062 2.342 1.00 90.69 89 GLU A N 1
ATOM 673 C CA . GLU A 1 89 ? -11.389 2.093 2.134 1.00 90.69 89 GLU A CA 1
ATOM 674 C C . GLU A 1 89 ? -10.829 0.699 1.836 1.00 90.69 89 GLU A C 1
ATOM 676 O O . GLU A 1 89 ? -9.842 0.528 1.116 1.00 90.69 89 GLU A O 1
ATOM 681 N N . THR A 1 90 ? -11.498 -0.336 2.343 1.00 93.38 90 THR A N 1
ATOM 682 C CA . THR A 1 90 ? -11.144 -1.727 2.036 1.00 93.38 90 THR A CA 1
ATOM 683 C C . THR A 1 90 ? -11.327 -2.027 0.547 1.00 93.38 90 THR A C 1
ATOM 685 O O . THR A 1 90 ? -12.332 -1.641 -0.050 1.00 93.38 90 THR A O 1
ATOM 688 N N . GLY A 1 91 ? -10.402 -2.783 -0.037 1.00 89.00 91 GLY A N 1
ATOM 689 C CA . GLY A 1 91 ? -10.364 -3.124 -1.458 1.00 89.00 91 GLY A CA 1
ATOM 690 C C . GLY A 1 91 ? -9.614 -2.109 -2.324 1.00 89.00 91 GLY A C 1
ATOM 691 O O . GLY A 1 91 ? -9.426 -2.365 -3.514 1.00 89.00 91 GLY A O 1
ATOM 692 N N . VAL A 1 92 ? -9.165 -0.981 -1.759 1.00 89.81 92 VAL A N 1
ATOM 693 C CA . VAL A 1 92 ? -8.312 -0.019 -2.468 1.00 89.81 92 VAL A CA 1
ATOM 694 C C . VAL A 1 92 ? -6.926 -0.622 -2.693 1.00 89.81 92 VAL A C 1
ATOM 696 O O . VAL A 1 92 ? -6.328 -1.201 -1.785 1.00 89.81 92 VAL A O 1
ATOM 699 N N . LEU A 1 93 ? -6.426 -0.484 -3.923 1.00 93.31 93 LEU A N 1
ATOM 700 C CA . LEU A 1 93 ? -5.093 -0.922 -4.331 1.00 93.31 93 LEU A CA 1
ATOM 701 C C . LEU A 1 93 ? -4.103 0.240 -4.288 1.00 93.31 93 LEU A C 1
ATOM 703 O O . LEU A 1 93 ? -4.437 1.355 -4.690 1.00 93.31 93 LEU A O 1
ATOM 707 N N . SER A 1 94 ? -2.866 -0.048 -3.896 1.00 94.44 94 SER A N 1
ATOM 708 C CA . SER A 1 94 ? -1.736 0.880 -3.988 1.00 94.44 94 SER A CA 1
ATOM 709 C C . SER A 1 94 ? -0.419 0.136 -4.233 1.00 94.44 94 SER A C 1
ATOM 711 O O . SER A 1 94 ? -0.332 -1.083 -4.052 1.00 94.44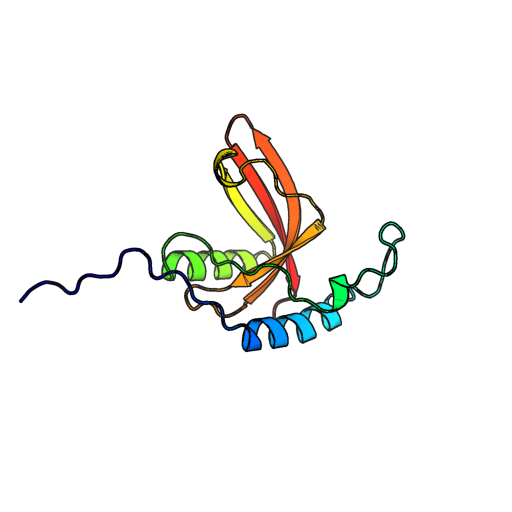 94 SER A O 1
ATOM 713 N N . ILE A 1 95 ? 0.595 0.852 -4.720 1.00 96.81 95 ILE A N 1
ATOM 714 C CA . ILE A 1 95 ? 1.939 0.318 -4.968 1.00 96.81 95 ILE A CA 1
ATOM 715 C C . ILE A 1 95 ? 2.849 0.726 -3.809 1.00 96.81 95 ILE A C 1
ATOM 717 O O . ILE A 1 95 ? 3.073 1.912 -3.583 1.00 96.81 95 ILE A O 1
ATOM 721 N N . LEU A 1 96 ? 3.389 -0.268 -3.109 1.00 97.69 96 LEU A N 1
ATOM 722 C CA . LEU A 1 96 ? 4.404 -0.082 -2.081 1.00 97.69 96 LEU A CA 1
ATOM 723 C C . LEU A 1 96 ? 5.791 -0.067 -2.734 1.00 97.69 96 LEU A C 1
ATOM 725 O O . LEU A 1 96 ? 6.198 -1.054 -3.363 1.00 97.69 96 LEU A O 1
ATOM 729 N N . CYS A 1 97 ? 6.506 1.041 -2.564 1.00 97.69 97 CYS A N 1
ATOM 730 C CA . CYS A 1 97 ? 7.877 1.246 -3.014 1.00 97.69 97 CYS A CA 1
ATOM 731 C C . CYS A 1 97 ? 8.871 1.196 -1.847 1.00 97.69 97 CYS A C 1
ATOM 733 O O . CYS A 1 97 ? 8.512 1.466 -0.703 1.00 97.69 97 CYS A O 1
ATOM 735 N N . ASP A 1 98 ? 10.128 0.867 -2.146 1.00 96.50 98 ASP A N 1
ATOM 736 C CA . ASP A 1 98 ? 11.229 0.951 -1.181 1.00 96.50 98 ASP A CA 1
ATO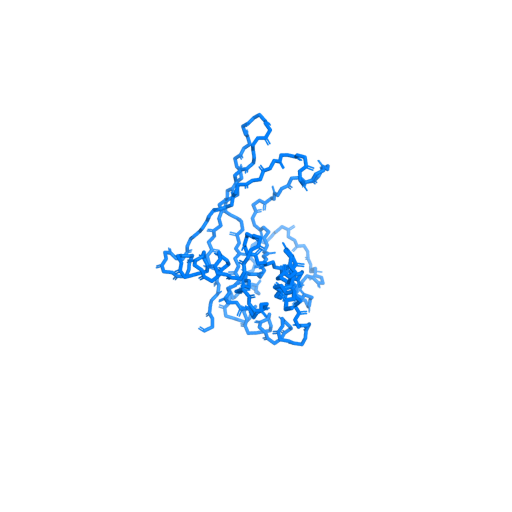M 737 C C . ASP A 1 98 ? 11.768 2.384 -1.023 1.00 96.50 98 ASP A C 1
ATOM 739 O O . ASP A 1 98 ? 11.224 3.347 -1.574 1.00 96.50 98 ASP A O 1
ATOM 743 N N . GLY A 1 99 ? 12.837 2.549 -0.242 1.00 94.25 99 GLY A N 1
ATOM 744 C CA . GLY A 1 99 ? 13.452 3.843 0.039 1.00 94.25 99 GLY A CA 1
ATOM 745 C C . GLY A 1 99 ? 14.082 4.537 -1.169 1.00 94.25 99 GLY A C 1
ATOM 746 O O . GLY A 1 99 ? 14.463 5.702 -1.066 1.00 94.25 99 GLY A O 1
ATOM 747 N N . SER A 1 100 ? 14.191 3.849 -2.308 1.00 94.19 100 SER A N 1
ATOM 748 C CA . SER A 1 100 ? 14.667 4.404 -3.577 1.00 94.19 100 SER A CA 1
ATOM 749 C C . SER A 1 100 ? 13.546 4.732 -4.568 1.00 94.19 100 SER A C 1
ATOM 751 O O . SER A 1 100 ? 13.835 5.185 -5.673 1.00 94.19 100 SER A O 1
ATOM 753 N N . GLY A 1 101 ? 12.282 4.519 -4.185 1.00 94.44 101 GLY A N 1
ATOM 754 C CA . GLY A 1 101 ? 11.117 4.746 -5.045 1.00 94.44 101 GLY A CA 1
ATOM 755 C C . GLY A 1 101 ? 10.799 3.583 -5.987 1.00 94.44 101 GLY A C 1
ATOM 756 O O . GLY A 1 101 ? 9.831 3.664 -6.748 1.00 94.44 101 GLY A O 1
ATOM 757 N N . VAL A 1 102 ? 11.552 2.481 -5.907 1.00 96.44 102 VAL A N 1
ATOM 758 C CA . VAL A 1 102 ? 11.359 1.295 -6.749 1.00 96.44 102 VAL A CA 1
ATOM 759 C C . VAL A 1 102 ? 10.139 0.514 -6.249 1.00 96.44 102 VAL A C 1
ATOM 761 O O . VAL A 1 102 ? 10.066 0.213 -5.055 1.00 96.44 102 VAL A O 1
ATOM 764 N N . PRO A 1 103 ? 9.180 0.137 -7.114 1.00 97.75 103 PRO A N 1
ATOM 765 C CA . PRO A 1 103 ? 7.998 -0.614 -6.712 1.00 97.75 103 PRO A CA 1
ATOM 766 C C . PRO A 1 103 ? 8.342 -2.054 -6.322 1.00 97.75 103 PRO A C 1
ATOM 768 O O . PRO A 1 103 ? 9.008 -2.793 -7.055 1.00 97.75 103 PRO A O 1
ATOM 771 N N . ARG A 1 104 ? 7.853 -2.479 -5.155 1.00 97.88 104 ARG A N 1
ATOM 772 C CA . ARG A 1 104 ? 8.162 -3.785 -4.552 1.00 97.88 104 ARG A CA 1
ATOM 773 C C . ARG A 1 104 ? 6.931 -4.655 -4.354 1.00 97.88 104 ARG A C 1
ATOM 775 O O . ARG A 1 104 ? 7.049 -5.874 -4.456 1.00 97.88 104 ARG A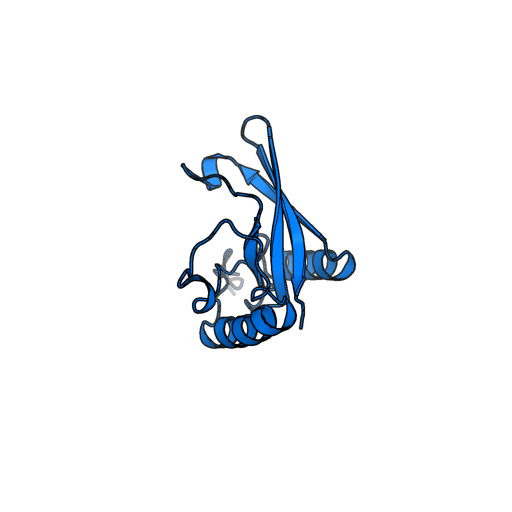 O 1
ATOM 782 N N . ALA A 1 105 ? 5.764 -4.057 -4.129 1.00 97.62 105 ALA A N 1
ATOM 783 C CA . ALA A 1 105 ? 4.516 -4.797 -4.000 1.00 97.62 105 ALA A CA 1
ATOM 784 C C . ALA A 1 105 ? 3.302 -4.005 -4.489 1.00 97.62 105 ALA A C 1
ATOM 786 O O . ALA A 1 105 ? 3.244 -2.785 -4.390 1.00 97.62 105 ALA A O 1
ATOM 787 N N . LEU A 1 106 ? 2.301 -4.731 -4.983 1.00 96.69 106 LEU A N 1
ATOM 788 C CA . LEU A 1 106 ? 0.929 -4.257 -5.075 1.00 96.69 106 LEU A CA 1
ATOM 789 C C . LEU A 1 106 ? 0.220 -4.738 -3.815 1.00 96.69 106 LEU A C 1
ATOM 791 O O . LEU A 1 106 ? 0.190 -5.947 -3.561 1.00 96.69 106 LEU A O 1
ATOM 795 N N . VAL A 1 107 ? -0.360 -3.818 -3.057 1.00 96.19 107 VAL A N 1
ATOM 796 C CA . VAL A 1 107 ? -1.088 -4.129 -1.827 1.00 96.19 107 VAL A CA 1
ATOM 797 C C . VAL A 1 107 ? -2.560 -3.755 -1.958 1.00 96.19 107 VAL A C 1
ATOM 799 O O . VAL A 1 107 ? -2.917 -2.857 -2.718 1.00 96.19 107 VAL A O 1
ATOM 802 N N . GLU A 1 108 ? -3.416 -4.471 -1.236 1.00 94.75 108 GLU A N 1
ATOM 803 C CA . GLU A 1 108 ? -4.854 -4.202 -1.131 1.00 94.75 108 GLU A CA 1
ATOM 804 C C . GLU A 1 108 ? -5.204 -3.961 0.332 1.00 94.75 108 GLU A C 1
ATOM 806 O O . GLU A 1 108 ? -4.896 -4.809 1.176 1.00 94.75 108 GLU A O 1
ATOM 811 N N . VAL A 1 109 ? -5.876 -2.847 0.624 1.00 95.31 109 VAL A N 1
ATOM 812 C CA . VAL A 1 109 ? -6.412 -2.570 1.961 1.00 95.31 109 VAL A CA 1
ATOM 813 C C . VAL A 1 109 ? -7.454 -3.630 2.304 1.00 95.31 109 VAL A C 1
ATOM 815 O O . VAL A 1 109 ? -8.441 -3.822 1.600 1.00 95.31 109 VAL A O 1
ATOM 818 N N . THR A 1 110 ? -7.234 -4.335 3.401 1.00 95.75 110 THR A N 1
ATOM 819 C CA . THR A 1 110 ? -8.093 -5.424 3.879 1.00 95.75 110 THR A CA 1
ATOM 820 C C . THR A 1 110 ? -8.976 -5.022 5.049 1.00 95.75 110 THR A C 1
ATOM 822 O O . THR A 1 110 ? -10.056 -5.587 5.195 1.00 95.75 110 THR A O 1
ATOM 825 N N . ASP A 1 111 ? -8.533 -4.061 5.859 1.00 96.31 111 ASP A N 1
ATOM 826 C CA . ASP A 1 111 ? -9.243 -3.592 7.045 1.00 96.31 111 ASP A CA 1
ATOM 827 C C . ASP A 1 111 ? -8.829 -2.152 7.369 1.00 96.31 111 ASP A C 1
ATOM 829 O O . ASP A 1 111 ? -7.681 -1.770 7.126 1.00 96.31 111 ASP A O 1
ATOM 833 N N . VAL A 1 112 ? -9.770 -1.367 7.892 1.00 96.88 112 VAL A N 1
ATOM 834 C CA . VAL A 1 112 ? -9.542 0.008 8.348 1.00 96.88 112 VAL A CA 1
ATOM 835 C C . VAL A 1 112 ? -10.219 0.172 9.701 1.00 96.88 112 VAL A C 1
ATOM 837 O O . VAL A 1 112 ? -11.446 0.107 9.796 1.00 96.88 112 VAL A O 1
ATOM 840 N N . ASP A 1 113 ? -9.416 0.416 10.730 1.00 97.62 113 ASP A N 1
ATOM 841 C CA . ASP A 1 113 ? -9.877 0.639 12.096 1.00 97.62 113 ASP A CA 1
ATOM 842 C C . ASP A 1 113 ? -9.642 2.099 12.497 1.00 97.62 113 ASP A C 1
ATOM 844 O O . ASP A 1 113 ? -8.562 2.656 12.288 1.00 97.62 113 ASP A O 1
ATOM 848 N N . VAL A 1 114 ? -10.677 2.744 13.039 1.00 96.75 114 VAL A N 1
ATOM 849 C CA .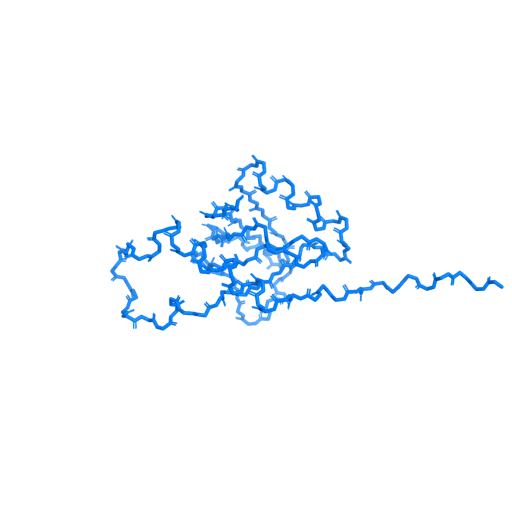 VAL A 1 114 ? -10.643 4.168 13.398 1.00 96.75 114 VAL A CA 1
ATOM 850 C C . VAL A 1 114 ? -11.025 4.335 14.861 1.00 96.75 114 VAL A C 1
ATOM 852 O O . VAL A 1 114 ? -12.182 4.148 15.246 1.00 96.75 114 VAL A O 1
ATOM 855 N N . GLU A 1 115 ? -10.059 4.763 15.671 1.00 96.25 115 GLU A N 1
ATOM 856 C CA . GLU A 1 115 ? -10.211 4.993 17.105 1.00 96.25 115 GLU A CA 1
ATOM 857 C C . GLU A 1 115 ? -9.803 6.427 17.468 1.00 96.25 115 GLU A C 1
ATOM 859 O O . GLU A 1 115 ? -8.626 6.762 17.604 1.00 96.25 115 GLU A O 1
ATOM 864 N N . GLY A 1 116 ? -10.791 7.301 17.669 1.00 94.88 116 GLY A N 1
ATOM 865 C CA . GLY A 1 116 ? -10.528 8.708 17.976 1.00 94.88 116 GLY A CA 1
ATOM 866 C C . GLY A 1 116 ? -9.898 9.431 16.785 1.00 94.88 116 GLY A C 1
ATOM 867 O O . GLY A 1 116 ? -10.535 9.544 15.741 1.00 94.88 116 GLY A O 1
ATOM 868 N N . ASP A 1 117 ? -8.679 9.951 16.951 1.00 95.56 117 ASP A N 1
ATOM 869 C CA . ASP A 1 117 ? -7.901 10.547 15.857 1.00 95.56 117 ASP A CA 1
ATOM 870 C C . ASP A 1 117 ? -6.971 9.549 15.160 1.00 95.56 117 ASP A C 1
ATOM 872 O O . ASP A 1 117 ? -6.317 9.922 14.196 1.00 95.56 117 ASP A O 1
ATOM 876 N N . ARG A 1 118 ? -6.911 8.295 15.613 1.00 96.81 118 ARG A N 1
ATOM 877 C CA . ARG A 1 118 ? -6.037 7.273 15.042 1.00 96.81 118 ARG A CA 1
ATOM 878 C C . ARG A 1 118 ? -6.765 6.475 13.965 1.00 96.81 118 ARG A C 1
ATOM 880 O O . ARG A 1 118 ? -7.856 5.967 14.212 1.00 96.81 118 ARG A O 1
ATOM 887 N N . VAL A 1 119 ? -6.115 6.298 12.820 1.00 97.56 119 VAL A N 1
ATOM 888 C CA . VAL A 1 119 ? -6.527 5.396 11.739 1.00 97.56 119 VAL A CA 1
ATOM 889 C C . VAL A 1 119 ? -5.458 4.322 11.583 1.00 97.56 119 VAL A C 1
ATOM 891 O O . VAL A 1 119 ? -4.270 4.637 11.500 1.00 97.56 119 VAL A O 1
ATOM 894 N N . VAL A 1 120 ? -5.867 3.058 11.570 1.00 98.00 120 VAL A N 1
ATOM 895 C CA . VAL A 1 120 ? -5.003 1.913 11.282 1.00 98.00 120 VAL A CA 1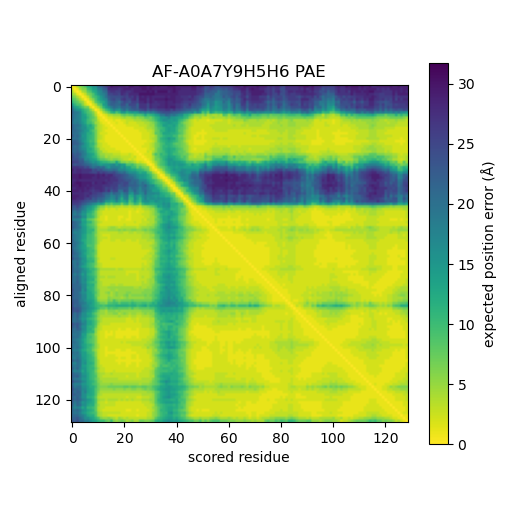
ATOM 896 C C . VAL A 1 120 ? -5.511 1.241 10.019 1.00 98.00 120 VAL A C 1
ATOM 898 O O . VAL A 1 120 ? -6.627 0.730 9.992 1.00 98.00 120 VAL A O 1
ATOM 901 N N . GLU A 1 121 ? -4.685 1.219 8.982 1.00 96.50 121 GLU A N 1
ATOM 902 C CA . GLU A 1 121 ? -4.974 0.480 7.757 1.00 96.50 121 GLU A CA 1
ATOM 903 C C . GLU A 1 121 ? -4.199 -0.825 7.796 1.00 96.50 121 GLU A C 1
ATOM 905 O O . GLU A 1 121 ? -2.995 -0.817 8.035 1.00 96.50 121 GLU A O 1
ATOM 910 N N . SER A 1 122 ? -4.864 -1.947 7.542 1.00 98.12 122 SER A N 1
ATOM 911 C CA . SER A 1 122 ? -4.202 -3.235 7.341 1.00 98.12 122 SER A CA 1
ATOM 912 C C . SER A 1 122 ? -4.375 -3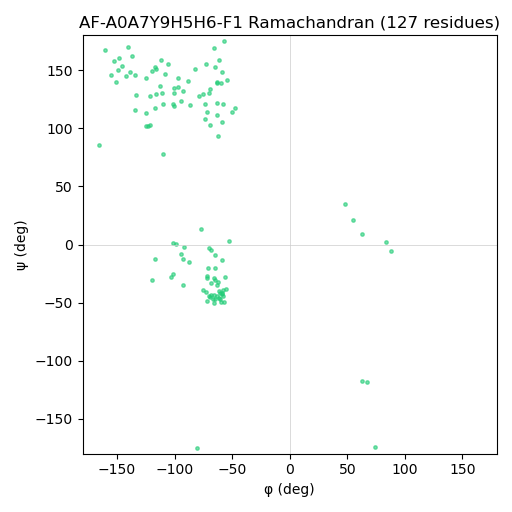.675 5.904 1.00 98.12 122 SER A C 1
ATOM 914 O O . SER A 1 122 ? -5.477 -3.616 5.357 1.00 98.12 122 SER A O 1
ATOM 916 N N . PHE A 1 123 ? -3.315 -4.176 5.292 1.00 97.56 123 PHE A N 1
ATOM 917 C CA . PHE A 1 123 ? -3.298 -4.589 3.898 1.00 97.56 123 PHE A CA 1
ATOM 918 C C . PHE A 1 123 ? -2.571 -5.917 3.714 1.00 97.56 123 PHE A C 1
ATOM 920 O O . PHE A 1 123 ? -1.795 -6.367 4.558 1.00 97.56 123 PHE A O 1
ATOM 927 N N . LYS A 1 124 ? -2.825 -6.542 2.567 1.00 97.00 124 LYS A N 1
ATOM 928 C CA . LYS A 1 124 ? -2.130 -7.752 2.119 1.00 97.00 124 LYS A CA 1
ATOM 929 C C . LYS A 1 124 ? -1.364 -7.485 0.836 1.00 97.00 124 LYS A C 1
ATOM 931 O O . LYS A 1 124 ? -1.794 -6.671 0.015 1.00 97.00 124 LYS A O 1
ATOM 936 N N . VAL A 1 125 ? -0.290 -8.234 0.623 1.00 96.81 125 VAL A N 1
ATOM 937 C CA . VAL A 1 125 ? 0.406 -8.277 -0.663 1.00 96.81 125 VAL A CA 1
ATOM 938 C C . VAL A 1 125 ? -0.445 -9.070 -1.655 1.00 96.81 125 VAL A C 1
ATOM 940 O O . VAL A 1 125 ? -0.778 -10.233 -1.441 1.00 96.81 125 VAL A O 1
ATOM 943 N N . VAL A 1 126 ? -0.823 -8.425 -2.756 1.00 94.56 126 VAL A N 1
ATOM 944 C CA . VAL A 1 126 ? -1.544 -9.046 -3.878 1.00 94.56 126 VAL A CA 1
ATOM 945 C C . VAL A 1 126 ? -0.566 -9.542 -4.936 1.00 94.56 126 VAL A C 1
ATOM 947 O O . VAL A 1 126 ? -0.798 -10.563 -5.587 1.00 94.56 126 VAL A O 1
ATOM 950 N N . TYR A 1 127 ? 0.527 -8.807 -5.123 1.00 94.75 127 TYR A N 1
ATOM 951 C CA . TYR A 1 127 ? 1.587 -9.160 -6.050 1.00 94.75 127 TYR A CA 1
ATOM 952 C C . TYR A 1 127 ? 2.925 -8.611 -5.565 1.00 94.75 127 TYR A C 1
ATOM 954 O O . TYR A 1 127 ? 3.006 -7.470 -5.119 1.00 94.75 127 TYR A O 1
ATOM 962 N N . GLN A 1 128 ? 3.966 -9.416 -5.731 1.00 92.06 128 GLN A N 1
ATOM 963 C CA . GLN A 1 128 ? 5.368 -9.031 -5.627 1.00 92.06 128 GLN A CA 1
ATOM 964 C C . GLN A 1 128 ? 6.123 -9.651 -6.823 1.00 92.06 128 GLN A C 1
ATOM 966 O O . GLN A 1 128 ? 5.710 -10.722 -7.285 1.00 92.06 128 GLN A O 1
ATOM 971 N N . PRO A 1 129 ? 7.145 -8.973 -7.375 1.00 83.12 129 PRO A N 1
ATOM 972 C CA . PRO A 1 129 ? 7.864 -9.405 -8.574 1.00 83.12 129 PRO A CA 1
ATOM 973 C C . PRO A 1 129 ? 8.849 -10.556 -8.328 1.00 83.12 129 PRO A C 1
ATOM 975 O O . PRO A 1 129 ? 9.367 -10.684 -7.195 1.00 83.12 129 PRO A O 1
#

Sequence (129 aa):
MEPPEVDPAADVEFDHEELRVFWDLARYHAKLNAAPTYFGPTTLESVPPPAWAFGDSAGESDAFVAEVLADELGSTTASTADYGDELPETGVLSILCDGSGVPRALVEVTDVDVEGDRVVESFKVVYQP

Secondary structure (DSSP, 8-state):
-PPP---S-------HHHHHHHHHHHHHHTTTTS--SSS-S-GGGTSPPPEEE-SSSHHHHHHHHHHHHHHTEEEEEEEHHHHTT----TT-EEEEE-TTS-EEEEEEEEEEEEETTEEEEEEEEEE--

Foldseek 3Di:
DPDPPPPQAPPQDADLVLLQVVLVVLCVQLCVVDDPDDDDPDPVSRHRAAEDFDDRALVRRQVQLVVCVVVQKDKDKDFLVVQPPDDDDFQGWYFRDGRNNRTFFIKTFHDWDDDPRMIMTMIGGSDGD

Nearest PDB structures (foldseek):
  2nwa-assembly1_A  TM=7.463E-01  e=3.382E-02  Bacillus subtilis
  3cr8-assembly1_C-2  TM=4.578E-01  e=3.650E-03  Thiobacillus denitrificans
  3cr8-assembly1_A-2  TM=4.589E-01  e=5.407E-03  Thiobacillus denitrificans
  3cr8-assembly1_B-2  TM=4.580E-01  e=6.581E-03  Thiobacillus denitrificans
  7s9v-assembly1_A  TM=6.578E-01  e=7.341E-01  Serratia

Mean predicted aligned error: 8.1 Å